Protein AF-A0A1Z8ZJI4-F1 (afdb_monomer_lite)

Radius of gyration: 21.82 Å; chains: 1; bounding box: 38×29×60 Å

Sequence (117 aa):
MATTKLKTDRPTYTSDFIPSDVERAVFLGNPVLDNMMSSLIALGAEVWSNRRRMKVLESLLAEKGITEEMVESYMPTSEQEAEWQKDRDRFIDLTYSPLLREGDLPVSADFGDRKKR

Foldseek 3Di:
DDADDDPDPDDDPDDGDDVCCVLQDDDPVWLLVVLVVQLVVQVVVVVVVVVVVVVVVQVVCVVVVNHPVNVVPDDDDPVVVVVVVVVVVVSCCRRNVSNVDDRDDPPPHDPPPPPDD

Structure (mmCIF, N/CA/C/O backbone):
data_AF-A0A1Z8ZJI4-F1
#
_entry.id   AF-A0A1Z8ZJI4-F1
#
loop_
_atom_site.group_PDB
_atom_site.id
_atom_site.type_symbol
_atom_site.label_atom_id
_atom_site.label_alt_id
_atom_site.label_comp_id
_atom_site.label_asym_id
_atom_site.label_entity_id
_atom_site.label_seq_id
_atom_site.pdbx_PDB_ins_code
_atom_site.Cartn_x
_atom_site.Cartn_y
_atom_site.Cartn_z
_atom_site.occupancy
_atom_site.B_iso_or_equiv
_atom_site.auth_seq_id
_atom_site.auth_comp_id
_atom_site.auth_asym_id
_atom_site.auth_atom_id
_atom_site.pdbx_PDB_model_num
ATOM 1 N N . MET A 1 1 ? -2.507 -7.274 -33.555 1.00 41.22 1 MET A N 1
ATOM 2 C CA . MET A 1 1 ? -2.989 -5.891 -33.355 1.00 41.22 1 MET A CA 1
ATOM 3 C C . MET A 1 1 ? -4.447 -5.968 -32.921 1.00 41.22 1 MET A C 1
ATOM 5 O O . MET A 1 1 ? -5.284 -6.312 -33.744 1.00 41.22 1 MET A O 1
ATOM 9 N N . ALA A 1 2 ? -4.747 -5.797 -31.631 1.00 39.16 2 ALA A N 1
ATOM 10 C CA . ALA A 1 2 ? -6.119 -5.867 -31.123 1.00 39.16 2 ALA A CA 1
ATOM 11 C C . ALA A 1 2 ? -6.732 -4.458 -31.122 1.00 39.16 2 ALA A C 1
ATOM 13 O O . ALA A 1 2 ? -6.436 -3.648 -30.250 1.00 39.16 2 ALA A O 1
ATOM 14 N N . THR A 1 3 ? -7.559 -4.157 -32.122 1.00 48.41 3 THR A N 1
ATOM 15 C CA . THR A 1 3 ? -8.285 -2.886 -32.250 1.00 48.41 3 THR A CA 1
ATOM 16 C C . THR A 1 3 ? -9.436 -2.847 -31.244 1.00 48.41 3 THR A C 1
ATOM 18 O O . THR A 1 3 ? -10.452 -3.527 -31.424 1.00 48.41 3 THR A O 1
ATOM 21 N N . THR A 1 4 ? -9.294 -2.069 -30.173 1.00 57.09 4 THR A N 1
ATOM 22 C CA . THR A 1 4 ? -10.369 -1.874 -29.190 1.00 57.09 4 THR A CA 1
ATOM 23 C C . THR A 1 4 ? -11.334 -0.815 -29.728 1.00 57.09 4 THR A C 1
ATOM 25 O O . THR A 1 4 ? -10.956 0.341 -29.884 1.00 57.09 4 THR A O 1
ATOM 28 N N . LYS A 1 5 ? -12.581 -1.186 -30.051 1.00 56.91 5 LYS A N 1
ATOM 29 C CA . LYS A 1 5 ? -13.576 -0.240 -30.593 1.00 56.91 5 LYS A CA 1
ATOM 30 C C . LYS A 1 5 ? -13.991 0.791 -29.534 1.00 56.91 5 LYS A C 1
ATOM 32 O O . LYS A 1 5 ? -14.682 0.452 -28.573 1.00 56.91 5 LYS A O 1
ATOM 37 N N . LEU A 1 6 ? -13.612 2.052 -29.735 1.00 59.12 6 LEU A N 1
ATOM 38 C CA . LEU A 1 6 ? -14.036 3.186 -28.908 1.00 59.12 6 LEU A CA 1
ATOM 39 C C . LEU A 1 6 ? -15.502 3.562 -29.214 1.00 59.12 6 LEU A C 1
ATOM 41 O O . LEU A 1 6 ? -15.905 3.631 -30.372 1.00 59.12 6 LEU A O 1
ATOM 45 N N . LYS A 1 7 ? -16.314 3.824 -28.178 1.00 63.62 7 LYS A N 1
ATOM 46 C CA . LYS A 1 7 ? -17.728 4.254 -28.285 1.00 63.62 7 LYS A CA 1
ATOM 47 C C . LYS A 1 7 ? -17.856 5.752 -28.616 1.00 63.62 7 LYS A C 1
ATOM 49 O O . LYS A 1 7 ? -18.520 6.488 -27.889 1.00 63.62 7 LYS A O 1
ATOM 54 N N . THR A 1 8 ? -17.185 6.249 -29.651 1.00 73.00 8 THR A N 1
ATOM 55 C CA . THR A 1 8 ? -17.343 7.654 -30.066 1.00 73.00 8 THR A CA 1
ATOM 56 C C . THR A 1 8 ? -17.271 7.784 -31.582 1.00 73.00 8 THR A C 1
ATOM 58 O O . THR A 1 8 ? -16.402 7.180 -32.197 1.00 73.00 8 THR A O 1
ATOM 61 N N . ASP A 1 9 ? -18.153 8.606 -32.151 1.00 70.12 9 ASP A N 1
ATOM 62 C CA . ASP A 1 9 ? -18.252 8.880 -33.596 1.00 70.12 9 ASP A CA 1
ATOM 63 C C . ASP A 1 9 ? -17.358 10.061 -34.036 1.00 70.12 9 ASP A C 1
ATOM 65 O O . ASP A 1 9 ? -17.516 10.641 -35.109 1.00 70.12 9 ASP A O 1
ATOM 69 N N . ARG A 1 10 ? -16.434 10.490 -33.162 1.00 73.00 10 ARG A N 1
ATOM 70 C CA . ARG A 1 10 ? -15.527 11.609 -33.429 1.00 73.00 10 ARG A CA 1
ATOM 71 C C . ARG A 1 10 ? -14.322 11.114 -34.237 1.00 73.00 10 ARG A C 1
ATOM 73 O O . ARG A 1 10 ? -13.692 10.139 -33.815 1.00 73.00 10 ARG A O 1
ATOM 80 N N . PRO A 1 11 ? -13.945 11.786 -35.343 1.00 67.00 11 PRO A N 1
ATOM 81 C CA . PRO A 1 11 ? -12.733 11.440 -36.074 1.00 67.00 11 PRO A CA 1
ATOM 82 C C . PRO A 1 11 ? -11.532 11.651 -35.149 1.00 67.00 11 PRO A C 1
ATOM 84 O O . PRO A 1 11 ? -11.242 12.771 -34.729 1.00 67.00 11 PRO A O 1
ATOM 87 N N . THR A 1 12 ? -10.877 10.552 -34.784 1.00 66.50 12 THR A N 1
ATOM 88 C CA . THR A 1 12 ? -9.733 10.555 -33.871 1.00 66.50 12 THR A CA 1
ATOM 89 C C . THR A 1 12 ? -8.495 10.207 -34.690 1.00 66.50 12 THR A C 1
ATOM 91 O O . THR A 1 12 ? -8.465 9.174 -35.348 1.00 66.50 12 THR A O 1
ATOM 94 N N . TYR A 1 13 ? -7.494 11.088 -34.693 1.00 72.50 13 TYR A N 1
ATOM 95 C CA . TYR A 1 13 ? -6.260 10.936 -35.484 1.00 72.50 13 TYR A CA 1
ATOM 96 C C . TYR A 1 13 ? -5.130 10.240 -34.711 1.00 72.50 13 TYR A C 1
ATOM 98 O O . TYR A 1 13 ? -3.974 10.272 -35.125 1.00 72.50 13 TYR A O 1
ATOM 106 N N . THR A 1 14 ? -5.439 9.661 -33.554 1.00 64.88 14 THR A N 1
ATOM 107 C CA . THR A 1 14 ? -4.460 8.983 -32.706 1.00 64.88 14 THR A CA 1
ATOM 108 C C . THR A 1 14 ? -4.259 7.557 -33.197 1.00 64.88 14 THR A C 1
ATOM 110 O O . THR A 1 14 ? -5.234 6.886 -33.535 1.00 64.88 14 THR A O 1
ATOM 113 N N . SER A 1 15 ? -3.015 7.079 -33.206 1.00 70.50 15 SER A N 1
ATOM 114 C CA . SER A 1 15 ? -2.724 5.662 -33.423 1.00 70.50 15 SER A CA 1
ATOM 115 C C . SER A 1 15 ? -3.450 4.790 -32.397 1.00 70.50 15 SER A C 1
ATOM 117 O O . SER A 1 15 ? -3.737 5.239 -31.283 1.00 70.50 15 SER A O 1
ATOM 119 N N . ASP A 1 16 ? -3.739 3.542 -32.772 1.00 68.44 16 ASP A N 1
ATOM 120 C CA . ASP A 1 16 ? -4.317 2.569 -31.849 1.00 68.44 16 ASP A CA 1
ATOM 121 C C . ASP A 1 16 ? -3.444 2.442 -30.599 1.00 68.44 16 ASP A C 1
ATOM 123 O O . ASP A 1 16 ? -2.219 2.359 -30.680 1.00 68.44 16 ASP A O 1
ATOM 127 N N . PHE A 1 17 ? -4.093 2.422 -29.436 1.00 64.88 17 PHE A N 1
ATOM 128 C CA . PHE A 1 17 ? -3.415 2.232 -28.163 1.00 64.88 17 PHE A CA 1
ATOM 129 C C . PHE A 1 17 ? -2.783 0.841 -28.117 1.00 64.88 17 PHE A C 1
ATOM 131 O O . PHE A 1 17 ? -3.492 -0.171 -28.111 1.00 64.88 17 PHE A O 1
ATOM 138 N N . ILE A 1 18 ? -1.456 0.788 -28.045 1.00 71.56 18 ILE A N 1
ATOM 139 C CA . ILE A 1 18 ? -0.727 -0.449 -27.796 1.00 71.56 18 ILE A CA 1
ATOM 140 C C . ILE A 1 18 ? -0.358 -0.452 -26.306 1.00 71.56 18 ILE A C 1
ATOM 142 O O . ILE A 1 18 ? 0.380 0.429 -25.873 1.00 71.56 18 ILE A O 1
ATOM 146 N N . PRO A 1 19 ? -0.833 -1.422 -25.498 1.00 62.31 19 PRO A N 1
ATOM 147 C CA . PRO A 1 19 ? -0.550 -1.463 -24.058 1.00 62.31 19 PRO A CA 1
ATOM 148 C C . PRO A 1 19 ? 0.942 -1.389 -23.704 1.00 62.31 19 PRO A C 1
ATOM 150 O O . PRO A 1 19 ? 1.299 -0.853 -22.658 1.00 62.31 19 PRO A O 1
ATOM 153 N N . SER A 1 20 ? 1.820 -1.858 -24.599 1.00 66.56 20 SER A N 1
ATOM 154 C CA . SER A 1 20 ? 3.271 -1.758 -24.433 1.00 66.56 20 SER A CA 1
ATOM 155 C C . SER A 1 20 ? 3.779 -0.326 -24.299 1.00 66.56 20 SER A C 1
ATOM 157 O O . SER A 1 20 ? 4.766 -0.125 -23.603 1.00 66.56 20 SER A O 1
ATOM 159 N N . ASP A 1 21 ? 3.126 0.655 -24.925 1.00 63.41 21 ASP A N 1
ATOM 160 C CA . ASP A 1 21 ? 3.605 2.043 -24.960 1.00 63.41 21 ASP A CA 1
ATOM 161 C C . ASP A 1 21 ? 3.472 2.730 -23.598 1.00 63.41 21 ASP A C 1
ATOM 163 O O . ASP A 1 21 ? 4.228 3.646 -23.290 1.00 63.41 21 ASP A O 1
ATOM 167 N N . VAL A 1 22 ? 2.536 2.269 -22.764 1.00 65.81 22 VAL A N 1
ATOM 168 C CA . VAL A 1 22 ? 2.356 2.760 -21.390 1.00 65.81 22 VAL A CA 1
ATOM 169 C C . VAL A 1 22 ? 3.037 1.842 -20.384 1.00 65.81 22 VAL A C 1
ATOM 171 O O . VAL A 1 22 ? 3.653 2.324 -19.439 1.00 65.81 22 VAL A O 1
ATOM 174 N N . GL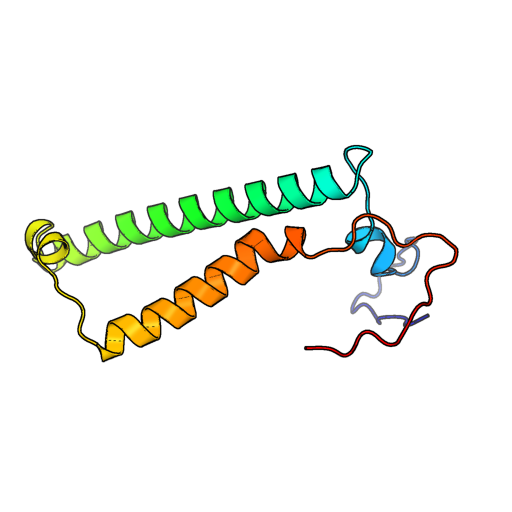U A 1 23 ? 2.967 0.523 -20.586 1.00 64.38 23 GLU A N 1
ATOM 175 C CA . GLU A 1 23 ? 3.574 -0.448 -19.668 1.00 64.38 23 GLU A CA 1
ATOM 176 C C . GLU A 1 23 ? 5.108 -0.463 -19.721 1.00 64.38 23 GLU A C 1
ATOM 178 O O . GLU A 1 23 ? 5.733 -0.869 -18.744 1.00 64.38 23 GLU A O 1
ATOM 183 N N . ARG A 1 24 ? 5.718 -0.029 -20.834 1.00 66.88 24 ARG A N 1
ATOM 184 C CA . ARG A 1 24 ? 7.180 0.033 -21.026 1.00 66.88 24 ARG A CA 1
ATOM 185 C C . ARG A 1 24 ? 7.715 1.459 -21.159 1.00 66.88 24 ARG A C 1
ATOM 187 O O . ARG A 1 24 ? 8.837 1.647 -21.623 1.00 66.88 24 ARG A O 1
ATOM 194 N N . ALA A 1 25 ? 6.919 2.466 -20.804 1.00 70.31 25 ALA A N 1
ATOM 195 C CA . ALA A 1 25 ? 7.387 3.844 -20.819 1.00 70.31 25 ALA A CA 1
ATOM 196 C C . ALA A 1 25 ? 8.507 4.023 -19.783 1.00 70.31 25 ALA A C 1
ATOM 198 O O . ALA A 1 25 ? 8.303 3.778 -18.595 1.00 70.31 25 ALA A O 1
ATOM 199 N N . VAL A 1 26 ? 9.678 4.464 -20.246 1.00 77.81 26 VAL A N 1
ATOM 200 C CA . VAL A 1 26 ? 10.819 4.808 -19.393 1.00 77.81 26 VAL A CA 1
ATOM 201 C C . VAL A 1 26 ? 10.877 6.329 -19.283 1.00 77.81 26 VAL A C 1
ATOM 203 O O . VAL A 1 26 ? 11.118 7.019 -20.274 1.00 77.81 26 VAL A O 1
ATOM 206 N N . PHE A 1 27 ? 10.633 6.862 -18.089 1.00 80.88 27 PHE A N 1
ATOM 207 C CA . PHE A 1 27 ? 10.581 8.299 -17.818 1.00 80.88 27 PHE A CA 1
ATOM 208 C C . PHE A 1 27 ? 11.905 8.824 -17.256 1.00 80.88 27 PHE A C 1
ATOM 210 O O . PHE A 1 27 ? 12.364 9.889 -17.666 1.00 80.88 27 PHE A O 1
ATOM 217 N N . LEU A 1 28 ? 12.549 8.082 -16.351 1.00 83.25 28 LEU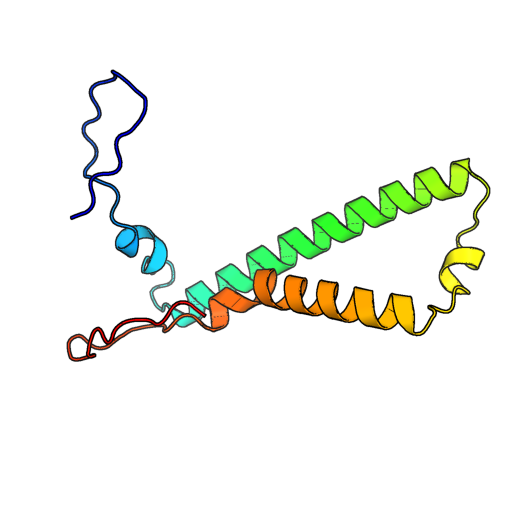 A N 1
ATOM 218 C CA . LEU A 1 28 ? 13.797 8.480 -15.686 1.00 83.25 28 LEU A CA 1
ATOM 219 C C . LEU A 1 28 ? 15.059 7.929 -16.363 1.00 83.25 28 LEU A C 1
ATOM 221 O O . LEU A 1 28 ? 16.148 7.976 -15.792 1.00 83.25 28 LEU A O 1
ATOM 225 N N . GLY A 1 29 ? 14.926 7.383 -17.572 1.00 81.00 29 GLY A N 1
ATOM 226 C CA . GLY A 1 29 ? 16.028 6.773 -18.324 1.00 81.00 29 GLY A CA 1
ATOM 227 C C . GLY A 1 29 ? 16.499 5.421 -17.776 1.00 81.00 29 GLY A C 1
ATOM 228 O O . GLY A 1 29 ? 17.383 4.808 -18.367 1.00 81.00 29 GLY A O 1
ATOM 229 N N . ASN A 1 30 ? 15.914 4.942 -16.674 1.00 82.19 30 ASN A N 1
ATOM 230 C CA . ASN A 1 30 ? 16.114 3.595 -16.157 1.00 82.19 30 ASN A CA 1
ATOM 231 C C . ASN A 1 30 ? 14.772 3.042 -15.640 1.00 82.19 30 ASN A C 1
ATOM 233 O O . ASN A 1 30 ? 14.206 3.601 -14.697 1.00 82.19 30 ASN A O 1
ATOM 237 N N . PRO A 1 31 ? 14.291 1.919 -16.190 1.00 83.19 31 PRO A N 1
ATOM 238 C CA . PRO A 1 31 ? 12.990 1.354 -15.841 1.00 83.19 31 PRO A CA 1
ATOM 239 C C . PRO A 1 31 ? 12.901 0.874 -14.383 1.00 83.19 31 PRO A C 1
ATOM 241 O O . PRO A 1 31 ? 11.830 0.903 -13.782 1.00 83.19 31 PRO A O 1
ATOM 244 N N . VAL A 1 32 ? 14.023 0.501 -13.756 1.00 85.69 32 VAL A N 1
ATOM 245 C CA . VAL A 1 32 ? 14.064 0.173 -12.320 1.00 85.69 32 VAL A CA 1
ATOM 246 C C . VAL A 1 32 ? 13.768 1.412 -11.472 1.00 85.69 32 VAL A C 1
ATOM 248 O O . VAL A 1 32 ? 13.041 1.324 -10.481 1.00 85.69 32 VAL A O 1
ATOM 251 N N . LEU A 1 33 ? 14.283 2.580 -11.873 1.00 86.69 33 LEU A N 1
ATOM 252 C CA . LEU A 1 33 ? 13.994 3.843 -11.189 1.00 86.69 33 LEU A CA 1
ATOM 253 C C . LEU A 1 33 ? 12.527 4.247 -11.370 1.00 86.69 33 LEU A C 1
ATOM 255 O O . LEU A 1 33 ? 11.896 4.693 -10.411 1.00 86.69 33 LEU A O 1
ATOM 259 N N . ASP A 1 34 ? 11.960 4.027 -12.554 1.00 86.12 34 ASP A N 1
ATOM 260 C CA . ASP A 1 34 ? 10.545 4.304 -12.823 1.00 86.12 34 ASP A CA 1
ATOM 261 C C . ASP A 1 34 ? 9.606 3.391 -12.026 1.00 86.12 34 ASP A C 1
ATOM 263 O O . ASP A 1 34 ? 8.597 3.850 -11.479 1.00 86.12 34 ASP A O 1
ATOM 267 N N . ASN A 1 35 ? 9.958 2.112 -11.878 1.00 88.00 35 ASN A N 1
ATOM 268 C CA . ASN A 1 35 ? 9.228 1.164 -11.035 1.00 88.00 35 ASN A CA 1
ATOM 269 C C . ASN A 1 35 ? 9.292 1.550 -9.549 1.00 88.00 35 ASN A C 1
ATOM 271 O O . ASN A 1 35 ? 8.279 1.486 -8.842 1.00 88.00 35 ASN A O 1
ATOM 275 N N . MET A 1 36 ? 10.455 2.013 -9.079 1.00 90.12 36 MET A N 1
ATOM 276 C CA . MET A 1 36 ? 10.613 2.530 -7.718 1.00 90.12 36 MET A CA 1
ATOM 277 C C . MET A 1 36 ? 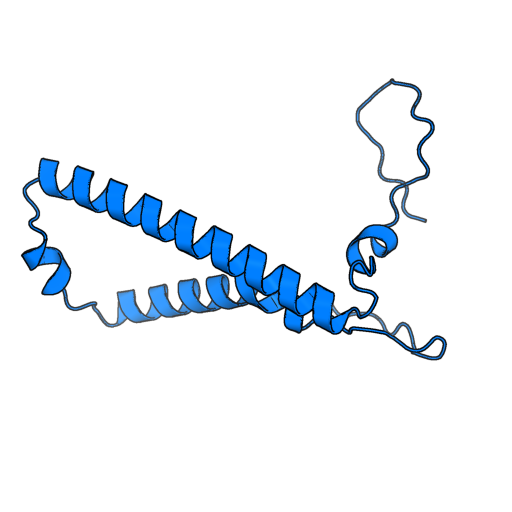9.744 3.773 -7.489 1.00 90.12 36 MET A C 1
ATOM 279 O O . MET A 1 36 ? 9.011 3.834 -6.502 1.00 90.12 36 MET A O 1
ATOM 283 N N . MET A 1 37 ? 9.761 4.734 -8.417 1.00 91.31 37 MET A N 1
ATOM 284 C CA . MET A 1 37 ? 8.925 5.935 -8.326 1.00 91.31 37 MET A CA 1
ATOM 285 C C . MET A 1 37 ? 7.433 5.616 -8.390 1.00 91.31 37 MET A C 1
ATOM 287 O O . MET A 1 37 ? 6.658 6.171 -7.614 1.00 91.31 37 MET A O 1
ATOM 291 N N . SER A 1 38 ? 7.030 4.686 -9.257 1.00 89.50 38 SER A N 1
ATOM 292 C CA . SER A 1 38 ? 5.643 4.219 -9.345 1.00 89.50 38 SER A CA 1
ATOM 293 C C . SER A 1 38 ? 5.163 3.643 -8.012 1.00 89.50 38 SER A C 1
ATOM 295 O O . SER A 1 38 ? 4.071 3.974 -7.553 1.00 89.50 38 SER A O 1
ATOM 297 N N . SER A 1 39 ? 6.008 2.843 -7.358 1.00 91.62 39 SER A N 1
ATOM 298 C CA . SER A 1 39 ? 5.706 2.262 -6.045 1.00 91.62 39 SER A CA 1
ATOM 299 C C . SER A 1 39 ? 5.627 3.330 -4.951 1.00 91.62 39 SER A C 1
ATOM 301 O O . SER A 1 39 ? 4.730 3.302 -4.111 1.00 91.62 39 SER A O 1
ATOM 303 N N . LEU A 1 40 ? 6.518 4.328 -4.983 1.00 93.25 40 LEU A N 1
ATOM 304 C CA . LEU A 1 40 ? 6.506 5.441 -4.030 1.00 93.25 40 LEU A CA 1
ATOM 305 C C . LEU A 1 40 ? 5.239 6.300 -4.161 1.00 93.25 40 LEU A C 1
ATOM 307 O O . LEU A 1 40 ? 4.649 6.690 -3.153 1.00 93.25 40 LEU A O 1
ATOM 311 N N . ILE A 1 41 ? 4.804 6.576 -5.392 1.00 92.38 41 ILE A N 1
ATOM 312 C CA . ILE A 1 41 ? 3.563 7.314 -5.661 1.00 92.38 41 ILE A CA 1
ATOM 313 C C . ILE A 1 41 ? 2.355 6.517 -5.160 1.00 92.38 41 ILE A C 1
ATOM 315 O O . ILE A 1 41 ? 1.506 7.080 -4.466 1.00 92.38 41 ILE A O 1
ATOM 319 N N . ALA A 1 42 ? 2.293 5.217 -5.467 1.00 92.00 42 ALA A N 1
ATOM 320 C CA . ALA A 1 42 ? 1.224 4.337 -4.997 1.00 92.00 42 ALA A CA 1
ATOM 321 C C . ALA A 1 42 ? 1.163 4.299 -3.461 1.00 92.00 42 ALA A C 1
ATOM 323 O O . ALA A 1 42 ? 0.094 4.480 -2.878 1.00 92.00 42 ALA A O 1
ATOM 324 N N . LEU A 1 43 ? 2.317 4.174 -2.798 1.00 93.94 43 LEU A N 1
ATOM 325 C CA . LEU A 1 43 ? 2.419 4.219 -1.342 1.00 93.94 43 LEU A CA 1
ATOM 326 C C . LEU A 1 43 ? 1.925 5.557 -0.774 1.00 93.94 43 LEU A C 1
ATOM 328 O O . LEU A 1 43 ? 1.129 5.570 0.162 1.00 93.94 43 LEU A O 1
ATOM 332 N N . GLY A 1 44 ? 2.358 6.686 -1.341 1.00 91.69 44 GLY A N 1
ATOM 333 C CA . GLY A 1 44 ? 1.925 8.013 -0.896 1.00 91.69 44 GLY A CA 1
ATOM 334 C C . GLY A 1 44 ? 0.410 8.215 -1.016 1.00 91.69 44 GLY A C 1
ATOM 335 O O . GLY A 1 44 ? -0.219 8.762 -0.104 1.00 91.69 44 GLY A O 1
ATOM 336 N N . ALA A 1 45 ? -0.186 7.727 -2.108 1.00 92.56 45 ALA A N 1
ATOM 337 C CA . ALA A 1 45 ? -1.629 7.773 -2.324 1.00 92.56 45 ALA A CA 1
ATOM 338 C C . ALA A 1 45 ? -2.394 6.935 -1.286 1.00 92.56 45 ALA A C 1
ATOM 340 O O . ALA A 1 45 ? -3.345 7.435 -0.676 1.00 92.56 45 ALA A O 1
ATOM 341 N N . GLU A 1 46 ? -1.957 5.698 -1.037 1.00 90.56 46 GLU A N 1
ATOM 342 C CA . GLU A 1 46 ? -2.595 4.819 -0.052 1.00 90.56 46 GLU A CA 1
ATOM 343 C C . GLU A 1 46 ? -2.434 5.338 1.385 1.00 90.56 46 GLU A C 1
ATOM 345 O O . GLU A 1 46 ? -3.398 5.337 2.154 1.00 90.56 46 GLU A O 1
ATOM 350 N N . VAL A 1 47 ? -1.264 5.880 1.748 1.00 93.94 47 VAL A N 1
ATOM 351 C CA . VAL A 1 47 ? -1.030 6.474 3.078 1.00 93.94 47 VAL A CA 1
ATOM 352 C C . VAL A 1 47 ? -1.989 7.634 3.339 1.00 93.94 47 VAL A C 1
ATOM 354 O O . VAL A 1 47 ? -2.617 7.693 4.400 1.00 93.94 47 VAL A O 1
ATOM 357 N N . TRP A 1 48 ? -2.145 8.555 2.383 1.00 90.94 48 TRP A N 1
ATOM 358 C CA . TRP A 1 48 ? -3.078 9.670 2.555 1.00 90.94 48 TRP A CA 1
ATOM 359 C C . TRP A 1 48 ? -4.540 9.212 2.561 1.00 90.94 48 TRP A C 1
ATOM 361 O O . TRP A 1 48 ? -5.329 9.691 3.381 1.00 90.94 48 TRP A O 1
ATOM 371 N N . SER A 1 49 ? -4.900 8.263 1.691 1.00 90.62 49 SER A N 1
ATOM 372 C CA . SER A 1 49 ? -6.235 7.655 1.649 1.00 90.62 49 SER A CA 1
ATOM 373 C C . SER A 1 49 ? -6.615 7.044 3.003 1.00 90.62 49 SER A C 1
ATOM 375 O O . SER A 1 49 ? -7.669 7.373 3.558 1.00 90.62 49 SER A O 1
ATOM 377 N N . ASN A 1 50 ? -5.720 6.245 3.592 1.00 91.25 50 ASN A N 1
ATOM 378 C CA . ASN A 1 50 ? -5.928 5.632 4.903 1.00 91.25 50 ASN A CA 1
ATOM 379 C C . ASN A 1 50 ? -5.984 6.673 6.021 1.00 91.25 50 ASN A C 1
ATOM 381 O O . ASN A 1 50 ? -6.922 6.655 6.814 1.00 91.25 50 ASN A O 1
ATOM 385 N N . ARG A 1 51 ? -5.070 7.652 6.038 1.00 93.06 51 ARG A N 1
ATOM 386 C CA . ARG A 1 51 ? -5.087 8.731 7.041 1.00 93.06 51 ARG A CA 1
ATOM 387 C C . ARG A 1 51 ? -6.383 9.539 6.991 1.00 93.06 51 ARG A C 1
ATOM 389 O O . ARG A 1 51 ? -6.927 9.902 8.032 1.00 93.06 51 ARG A O 1
ATOM 396 N N . ARG A 1 52 ? -6.902 9.820 5.792 1.00 93.88 52 ARG A N 1
ATOM 397 C CA . ARG A 1 52 ? -8.192 10.500 5.625 1.00 93.88 52 ARG A CA 1
ATOM 398 C C . ARG A 1 52 ? -9.342 9.643 6.151 1.00 93.88 52 ARG A C 1
ATOM 400 O O . ARG A 1 52 ? -10.206 10.179 6.839 1.00 93.88 52 ARG A O 1
ATOM 407 N N . ARG A 1 53 ? -9.365 8.344 5.837 1.00 93.00 53 ARG A N 1
ATOM 408 C CA . ARG A 1 53 ? -10.396 7.422 6.339 1.00 93.00 53 ARG A CA 1
ATOM 409 C C . ARG A 1 53 ? -10.368 7.310 7.859 1.00 93.00 53 ARG A C 1
ATOM 411 O O . ARG A 1 53 ? -11.435 7.393 8.452 1.00 93.00 53 ARG A O 1
ATOM 418 N N . MET A 1 54 ? -9.188 7.212 8.473 1.00 91.75 54 MET A N 1
ATOM 419 C CA . MET A 1 54 ? -9.039 7.194 9.935 1.00 91.75 54 MET A CA 1
ATOM 420 C C . MET A 1 54 ? -9.630 8.451 10.574 1.00 91.75 54 MET A C 1
ATOM 422 O O . MET A 1 54 ? -10.508 8.336 11.416 1.00 91.75 54 MET A O 1
ATOM 426 N N . LYS A 1 55 ? -9.280 9.645 10.078 1.00 91.38 55 LYS A N 1
ATOM 427 C CA . LYS A 1 55 ? -9.849 10.912 10.579 1.00 91.38 55 LYS A CA 1
ATOM 428 C C . LYS A 1 55 ? -11.377 10.964 10.508 1.00 91.38 55 LYS A C 1
ATOM 430 O O . LYS A 1 55 ? -12.031 11.478 11.413 1.00 91.38 55 LYS A O 1
ATOM 435 N N . VAL A 1 56 ? -11.951 10.466 9.410 1.00 91.06 56 VAL A N 1
ATOM 436 C CA . VAL A 1 56 ? -13.410 10.394 9.240 1.00 91.06 56 VAL A CA 1
ATOM 437 C C . VAL A 1 56 ? -14.018 9.372 10.202 1.00 91.06 56 VAL A C 1
ATOM 439 O O . VAL A 1 56 ? -15.037 9.666 10.816 1.00 91.06 56 VAL A O 1
ATOM 442 N N . LEU A 1 57 ? -13.395 8.201 10.360 1.00 91.19 57 LEU A N 1
ATOM 443 C CA . LEU A 1 57 ? -13.843 7.171 11.298 1.00 91.19 57 LEU A CA 1
ATOM 444 C C . LEU A 1 57 ? -13.801 7.671 12.741 1.00 91.19 57 LEU A C 1
ATOM 446 O O . LEU A 1 57 ? -14.813 7.569 13.416 1.00 91.19 57 LEU A O 1
ATOM 450 N N . GLU A 1 58 ? -12.698 8.273 13.184 1.00 89.00 58 GLU A N 1
ATOM 451 C CA . GLU A 1 58 ? -12.564 8.886 14.514 1.00 89.00 58 GLU A CA 1
ATOM 452 C C . GLU A 1 58 ? -13.674 9.913 14.768 1.00 89.00 58 GLU A C 1
ATOM 454 O O . GLU A 1 58 ? -14.335 9.865 15.802 1.00 89.00 58 GLU A O 1
ATOM 459 N N . SER A 1 59 ? -13.952 10.783 13.790 1.00 89.06 59 SER A N 1
ATOM 460 C CA . SER A 1 59 ? -15.030 11.778 13.901 1.00 89.06 59 SER A CA 1
ATOM 461 C C . SER A 1 59 ? -16.408 11.118 14.059 1.00 89.06 59 SER A C 1
ATOM 463 O O . SER A 1 59 ? -17.180 11.491 14.939 1.00 89.06 59 SER A O 1
ATOM 465 N N . LEU A 1 60 ? -16.710 10.098 13.246 1.00 89.69 60 LEU A N 1
ATOM 466 C CA . LEU A 1 60 ? -17.985 9.370 13.296 1.00 89.69 60 LEU A CA 1
ATOM 467 C C . LEU A 1 60 ? -18.132 8.497 14.553 1.00 89.69 60 LEU A C 1
ATOM 469 O O . LEU A 1 60 ? -19.246 8.274 15.026 1.00 89.69 60 LEU A O 1
ATOM 473 N N . LEU A 1 61 ? -17.030 7.955 15.071 1.00 89.31 61 LEU A N 1
ATOM 474 C CA . LEU A 1 61 ? -16.998 7.145 16.290 1.00 89.31 61 LEU A CA 1
ATOM 475 C C . LEU A 1 61 ? -17.188 8.023 17.530 1.00 89.31 61 LEU A C 1
ATOM 477 O O . LEU A 1 61 ? -17.982 7.662 18.400 1.00 89.31 61 LEU A O 1
ATOM 481 N N . ALA A 1 62 ? -16.561 9.203 17.554 1.00 87.56 62 ALA A N 1
ATOM 482 C CA . ALA A 1 62 ? -16.753 10.195 18.606 1.00 87.56 62 ALA A CA 1
ATOM 483 C C . ALA A 1 62 ? -18.218 10.660 18.691 1.00 87.56 62 ALA A C 1
ATOM 485 O O . ALA A 1 62 ? -18.780 10.711 19.784 1.00 87.56 62 ALA A O 1
ATOM 486 N N . GLU A 1 63 ? -18.882 10.901 17.551 1.00 89.50 63 GLU A N 1
ATOM 487 C CA . GLU A 1 63 ? -20.326 11.203 17.505 1.00 89.50 63 GLU A CA 1
ATOM 488 C C . GLU A 1 63 ? -21.195 10.087 18.112 1.00 89.50 63 GLU A C 1
ATOM 490 O O . GLU A 1 63 ? -22.273 10.350 18.645 1.00 89.50 63 GLU A O 1
ATOM 495 N N . LYS A 1 64 ? -20.727 8.835 18.053 1.00 88.44 64 LYS A N 1
ATOM 496 C CA . LYS A 1 64 ? -21.414 7.655 18.602 1.00 88.44 64 LYS A CA 1
ATOM 497 C C . LYS A 1 64 ? -20.982 7.297 20.028 1.00 88.44 64 LYS A C 1
ATOM 499 O O . LYS A 1 64 ? -21.447 6.288 20.554 1.00 88.44 64 LYS A O 1
ATOM 504 N N . GLY A 1 65 ? -20.129 8.109 20.654 1.00 88.31 65 GLY A N 1
ATOM 505 C CA . GLY A 1 65 ? -19.672 7.918 22.032 1.00 88.31 65 GLY A CA 1
ATOM 506 C C . GLY A 1 65 ? -18.570 6.869 22.210 1.00 88.31 65 GLY A C 1
ATOM 507 O O . GLY A 1 65 ? -18.321 6.455 23.339 1.00 88.31 65 GLY A O 1
ATOM 508 N N . ILE A 1 66 ? -17.915 6.433 21.129 1.00 88.00 66 ILE A N 1
ATOM 509 C CA . ILE A 1 66 ? -16.710 5.597 21.208 1.00 88.00 66 ILE A CA 1
ATOM 510 C C . ILE A 1 66 ? -15.512 6.535 21.362 1.00 88.00 66 ILE A C 1
ATOM 512 O O . ILE A 1 66 ? -15.293 7.395 20.507 1.00 88.00 66 ILE A O 1
ATOM 516 N N . THR A 1 67 ? -14.765 6.391 22.458 1.00 85.19 67 THR A N 1
ATOM 517 C CA . THR A 1 67 ? -13.596 7.237 22.734 1.00 85.19 67 THR A CA 1
ATOM 518 C C . THR A 1 67 ? -12.338 6.686 22.068 1.00 85.19 67 THR A C 1
ATOM 520 O O . THR A 1 67 ? -12.270 5.511 21.705 1.00 85.19 67 THR A O 1
ATOM 523 N N . GLU A 1 68 ? -11.327 7.536 21.911 1.00 81.19 68 GLU A N 1
ATOM 524 C CA . GLU A 1 68 ? -10.030 7.161 21.337 1.00 81.19 68 GLU A CA 1
ATOM 525 C C . GLU A 1 68 ? -9.361 6.042 22.153 1.00 81.19 68 GLU A C 1
ATOM 527 O O . GLU A 1 68 ? -8.846 5.074 21.597 1.00 81.19 68 GLU A O 1
ATOM 532 N N . GLU A 1 69 ? -9.496 6.076 23.481 1.00 84.25 69 GLU A N 1
ATOM 533 C CA . GLU A 1 69 ? -8.962 5.046 24.375 1.00 84.25 69 GLU A CA 1
ATOM 534 C C . GLU A 1 69 ? -9.599 3.667 24.145 1.00 84.25 69 GLU A C 1
ATOM 536 O O . GLU A 1 69 ? -8.944 2.642 24.342 1.00 84.25 69 GLU A O 1
ATOM 541 N N . MET A 1 70 ? -10.863 3.611 23.709 1.00 84.25 70 MET A N 1
ATOM 542 C CA . MET A 1 70 ? -11.520 2.346 23.358 1.00 84.25 70 MET A CA 1
ATOM 543 C C . MET A 1 70 ? -10.948 1.737 22.073 1.00 84.25 70 MET A C 1
ATOM 545 O O . MET A 1 70 ? -10.941 0.517 21.933 1.00 84.25 70 MET A O 1
ATOM 549 N N . VAL A 1 71 ? -10.475 2.573 21.145 1.00 84.31 71 VAL A N 1
ATOM 550 C CA . VAL A 1 71 ? -9.824 2.125 19.907 1.00 84.31 71 VAL A CA 1
ATOM 551 C C . VAL A 1 71 ? -8.418 1.613 20.211 1.00 84.31 71 VAL A C 1
ATOM 553 O O . VAL A 1 71 ? -8.070 0.516 19.788 1.00 84.31 71 VAL A O 1
ATOM 556 N N . GLU A 1 72 ? -7.643 2.351 21.006 1.00 84.81 72 GLU A N 1
ATOM 557 C CA . GLU A 1 72 ? -6.265 1.980 21.368 1.00 84.81 72 GLU A CA 1
ATOM 558 C C . GLU A 1 72 ? -6.187 0.726 22.257 1.00 84.81 72 GLU A C 1
ATOM 560 O O . GLU A 1 72 ? -5.211 -0.021 22.217 1.00 84.81 72 GLU A O 1
ATOM 565 N N . SER A 1 73 ? -7.223 0.462 23.058 1.00 88.31 73 SER A N 1
ATOM 566 C CA . SER A 1 73 ? -7.310 -0.743 23.898 1.00 88.31 73 SER A CA 1
ATOM 567 C C . SER A 1 73 ? -7.900 -1.961 23.181 1.00 88.31 73 SER A C 1
ATOM 569 O O . SER A 1 73 ? -7.960 -3.048 23.764 1.00 88.31 73 SER A O 1
ATOM 571 N N . TYR A 1 74 ? -8.340 -1.807 21.930 1.00 86.88 74 TYR A N 1
ATOM 572 C CA . TYR A 1 74 ? -8.978 -2.878 21.181 1.00 86.88 74 TYR A CA 1
ATOM 573 C C . TYR A 1 74 ? -7.984 -3.989 20.824 1.00 86.88 74 TYR A C 1
ATOM 575 O O . TYR A 1 74 ? -6.989 -3.760 20.139 1.00 86.88 74 TYR A O 1
ATOM 583 N N . MET A 1 75 ? -8.291 -5.219 21.241 1.00 87.75 75 MET A N 1
ATOM 584 C CA . MET A 1 75 ? -7.559 -6.410 20.815 1.00 87.75 75 MET A CA 1
ATOM 585 C C . MET A 1 75 ? -8.334 -7.148 19.717 1.00 87.75 75 MET A C 1
ATOM 587 O O . MET A 1 75 ? -9.468 -7.572 19.963 1.00 87.75 75 MET A O 1
ATOM 591 N N . PRO A 1 76 ? -7.742 -7.328 18.524 1.00 85.31 76 PRO A N 1
ATOM 592 C CA . PRO A 1 76 ? -8.366 -8.075 17.441 1.00 85.31 76 PRO A CA 1
ATOM 593 C C . PRO A 1 76 ? -8.566 -9.540 17.824 1.00 85.31 76 PRO A C 1
ATOM 595 O O . PRO A 1 76 ? -7.754 -10.150 18.523 1.00 85.31 76 PRO A O 1
ATOM 598 N N . THR A 1 77 ? -9.648 -10.130 17.331 1.00 91.19 77 THR A N 1
ATOM 599 C CA . THR A 1 77 ? -9.834 -11.584 17.385 1.00 91.19 77 THR A CA 1
ATOM 600 C C . THR A 1 77 ? -8.988 -12.277 16.312 1.00 91.19 77 THR A C 1
ATOM 602 O O . THR A 1 77 ? -8.607 -11.668 15.312 1.00 91.19 77 THR A O 1
ATOM 605 N N . SER A 1 78 ? -8.733 -13.580 16.469 1.00 87.88 78 SER A N 1
ATOM 606 C CA . SER A 1 78 ? -7.964 -14.363 15.488 1.00 87.88 78 SER A CA 1
ATOM 607 C C . SER A 1 78 ? -8.597 -14.392 14.092 1.00 87.88 78 SER A C 1
ATOM 609 O O . SER A 1 78 ? -7.884 -14.489 13.095 1.00 87.88 78 SER A O 1
ATOM 611 N N . GLU A 1 79 ? -9.925 -14.303 14.008 1.00 86.81 79 GLU A N 1
ATOM 612 C CA . GLU A 1 79 ? -10.652 -14.232 12.735 1.00 86.81 79 GLU A CA 1
ATOM 613 C C . GLU A 1 79 ? -10.423 -12.889 12.031 1.00 86.81 79 GLU A C 1
ATOM 615 O O . GLU A 1 79 ? -10.117 -12.864 10.839 1.00 86.81 79 GLU A O 1
ATOM 620 N N . GLN A 1 80 ? -10.477 -11.782 12.774 1.00 87.31 80 GLN A N 1
ATOM 621 C CA . GLN A 1 80 ? -10.217 -10.444 12.234 1.00 87.31 80 GLN A CA 1
ATOM 622 C C . GLN A 1 80 ? -8.762 -10.273 11.807 1.00 87.31 80 GLN A C 1
ATOM 624 O O . GLN A 1 80 ? -8.499 -9.715 10.746 1.00 87.31 80 GLN A O 1
ATOM 629 N N . GLU A 1 81 ? -7.821 -10.814 12.582 1.00 88.62 81 GLU A N 1
ATOM 630 C CA . GLU A 1 81 ? -6.406 -10.836 12.214 1.00 88.62 81 GLU A CA 1
ATOM 631 C C . GLU A 1 81 ? -6.222 -11.494 10.836 1.00 88.62 81 GLU A C 1
ATOM 633 O O . GLU A 1 81 ? -5.560 -10.939 9.963 1.00 88.62 81 GLU A O 1
ATOM 638 N N . ALA A 1 82 ? -6.864 -12.643 10.595 1.00 88.94 82 ALA A N 1
ATOM 639 C CA . ALA A 1 82 ? -6.776 -13.354 9.321 1.00 88.94 82 ALA A CA 1
ATOM 640 C C . ALA A 1 82 ? -7.386 -12.567 8.145 1.00 88.94 82 ALA A C 1
ATOM 642 O O . ALA A 1 82 ? -6.887 -12.655 7.020 1.00 88.94 82 ALA A O 1
ATOM 643 N N . GLU A 1 83 ? -8.448 -11.795 8.378 1.00 89.50 83 GLU A N 1
ATOM 644 C CA . GLU A 1 83 ? -8.992 -10.873 7.375 1.00 89.50 83 GLU A CA 1
ATOM 645 C C . GLU A 1 83 ? -8.021 -9.726 7.083 1.00 89.50 83 GLU A C 1
ATOM 647 O O . GLU A 1 83 ? -7.740 -9.438 5.919 1.00 89.50 83 GLU A O 1
ATOM 652 N N . TRP A 1 84 ? -7.414 -9.143 8.116 1.00 89.94 84 TRP A N 1
ATOM 653 C CA . TRP A 1 84 ? -6.445 -8.056 7.966 1.00 89.94 84 TRP A CA 1
ATOM 654 C C . TRP A 1 84 ? -5.174 -8.490 7.242 1.00 89.94 84 TRP A C 1
ATOM 656 O O . TRP A 1 84 ? -4.588 -7.700 6.503 1.00 89.94 84 TRP A O 1
ATOM 666 N N . GLN A 1 85 ? -4.763 -9.753 7.384 1.00 89.06 85 GLN A N 1
ATOM 667 C CA . GLN A 1 85 ? -3.662 -10.309 6.591 1.00 89.06 85 GLN A CA 1
ATOM 668 C C . GLN A 1 85 ? -3.973 -10.255 5.087 1.00 89.06 85 GLN A C 1
ATOM 670 O O . GLN A 1 85 ? -3.112 -9.857 4.306 1.00 89.06 85 GLN A O 1
ATOM 675 N N . LYS A 1 86 ? -5.210 -10.571 4.675 1.00 91.38 86 LYS A N 1
ATOM 676 C CA . LYS A 1 86 ? -5.622 -10.483 3.261 1.00 91.38 86 LYS A CA 1
ATOM 677 C C . LYS A 1 86 ? -5.611 -9.040 2.763 1.00 91.38 86 LYS A C 1
ATOM 679 O O . LYS A 1 86 ? -5.167 -8.779 1.645 1.00 91.38 86 LYS A O 1
ATOM 684 N N . ASP A 1 87 ? -6.067 -8.108 3.595 1.00 88.25 87 ASP A N 1
ATOM 685 C CA . ASP A 1 87 ? -6.043 -6.683 3.264 1.00 88.25 87 ASP A CA 1
ATOM 686 C C . ASP A 1 87 ? -4.612 -6.145 3.163 1.00 88.25 87 ASP A C 1
ATOM 688 O O . ASP A 1 87 ? -4.307 -5.375 2.248 1.00 88.25 87 ASP A O 1
ATOM 692 N N . ARG A 1 88 ? -3.702 -6.601 4.034 1.00 89.19 88 ARG A N 1
ATOM 693 C CA . ARG A 1 88 ? -2.271 -6.291 3.932 1.00 89.19 88 ARG A CA 1
ATOM 694 C C . ARG A 1 88 ? -1.685 -6.822 2.629 1.00 89.19 88 ARG A C 1
ATOM 696 O O . ARG A 1 88 ? -0.977 -6.088 1.949 1.00 89.19 88 ARG A O 1
ATOM 703 N N . ASP A 1 89 ? -1.969 -8.068 2.270 1.00 91.62 89 ASP A N 1
ATOM 704 C CA . ASP A 1 89 ? -1.426 -8.669 1.048 1.00 91.62 89 ASP A CA 1
ATOM 705 C C . ASP A 1 89 ? -1.928 -7.924 -0.201 1.00 91.62 89 ASP A C 1
ATOM 707 O O . ASP A 1 89 ? -1.150 -7.632 -1.110 1.00 91.62 89 ASP A O 1
ATOM 711 N N . ARG A 1 90 ? -3.196 -7.493 -0.201 1.00 89.94 90 ARG A N 1
ATOM 712 C CA . ARG A 1 90 ? -3.745 -6.603 -1.233 1.00 89.94 90 ARG A CA 1
ATOM 713 C C . ARG A 1 90 ? -3.053 -5.238 -1.261 1.00 89.94 90 ARG A C 1
ATOM 715 O O . ARG A 1 90 ? -2.785 -4.715 -2.340 1.00 89.94 90 ARG A O 1
ATOM 722 N N . PHE A 1 91 ? -2.782 -4.641 -0.102 1.00 90.25 91 PHE A N 1
ATOM 723 C CA . PHE A 1 91 ? -2.040 -3.382 -0.013 1.00 90.25 91 PHE A CA 1
ATOM 724 C C . PHE A 1 91 ? -0.624 -3.529 -0.583 1.00 90.25 91 PHE A C 1
ATOM 726 O O . PHE A 1 91 ? -0.174 -2.662 -1.333 1.00 90.25 91 PHE A O 1
ATOM 733 N N . ILE A 1 92 ? 0.061 -4.634 -0.275 1.00 90.25 92 ILE A N 1
ATOM 734 C CA . ILE A 1 92 ? 1.395 -4.939 -0.802 1.00 90.25 92 ILE A CA 1
ATOM 735 C C . ILE A 1 92 ? 1.349 -5.044 -2.325 1.00 90.25 92 ILE A C 1
ATOM 737 O O . ILE A 1 92 ? 2.181 -4.440 -2.997 1.00 90.25 92 ILE A O 1
ATOM 741 N N . ASP A 1 93 ? 0.363 -5.749 -2.876 1.00 90.38 93 ASP A N 1
ATOM 742 C CA . ASP A 1 93 ? 0.201 -5.867 -4.325 1.00 90.38 93 ASP A CA 1
ATOM 743 C C . ASP A 1 93 ? -0.036 -4.497 -4.983 1.00 90.38 93 ASP A C 1
ATOM 745 O O . ASP A 1 93 ? 0.666 -4.112 -5.916 1.00 90.38 93 ASP A O 1
ATOM 749 N N . LEU A 1 94 ? -0.942 -3.682 -4.439 1.00 88.50 94 LEU A N 1
ATOM 750 C CA . LEU A 1 94 ? -1.230 -2.352 -4.987 1.00 88.50 94 LEU A CA 1
ATOM 751 C C . LEU A 1 94 ? -0.035 -1.391 -4.920 1.00 88.50 94 LEU A C 1
ATOM 753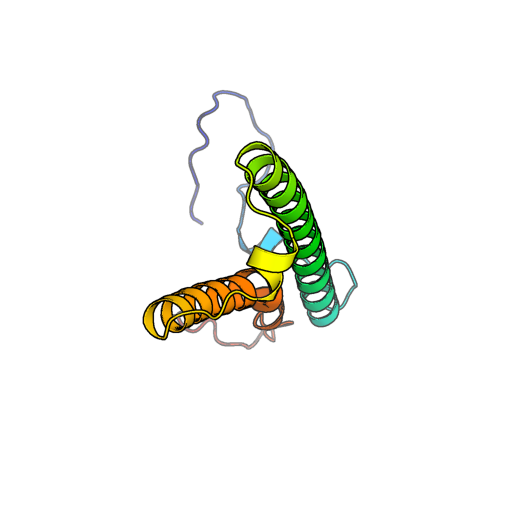 O O . LEU A 1 94 ? 0.148 -0.580 -5.828 1.00 88.50 94 LEU A O 1
ATOM 757 N N . THR A 1 95 ? 0.768 -1.462 -3.857 1.00 90.38 95 THR A N 1
ATOM 758 C CA . THR A 1 95 ? 1.855 -0.500 -3.619 1.00 90.38 95 THR A CA 1
ATOM 759 C C . THR A 1 95 ? 3.194 -0.940 -4.195 1.00 90.38 95 THR A C 1
ATOM 761 O O . THR A 1 95 ? 3.951 -0.094 -4.667 1.00 90.38 95 THR A O 1
ATOM 764 N N . TYR A 1 96 ? 3.488 -2.241 -4.200 1.00 90.75 96 TYR A N 1
ATOM 765 C CA . TYR A 1 96 ? 4.807 -2.772 -4.550 1.00 90.75 96 TYR A CA 1
ATOM 766 C C . TYR A 1 96 ? 4.823 -3.656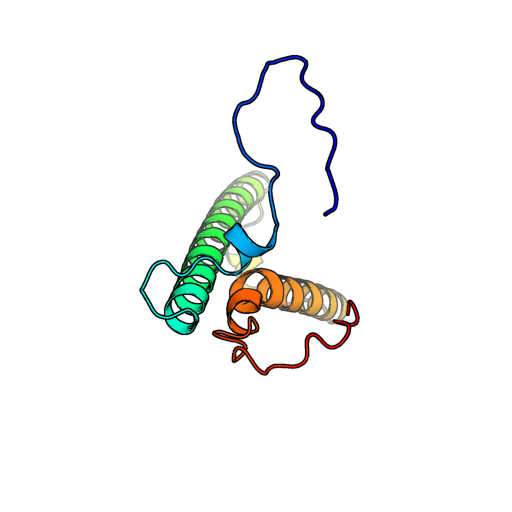 -5.799 1.00 90.75 96 TYR A C 1
ATOM 768 O O . TYR A 1 96 ? 5.913 -3.973 -6.276 1.00 90.75 96 TYR A O 1
ATOM 776 N N . SER A 1 97 ? 3.674 -3.997 -6.399 1.00 87.94 97 SER A N 1
ATOM 777 C CA . SER A 1 97 ? 3.658 -4.704 -7.693 1.00 87.94 97 SER A CA 1
ATOM 778 C C . SER A 1 97 ? 4.495 -4.044 -8.797 1.00 87.94 97 SER A C 1
ATOM 780 O O . SER A 1 97 ? 5.050 -4.793 -9.606 1.00 87.94 97 SER A O 1
ATOM 782 N N . PRO A 1 98 ? 4.692 -2.704 -8.864 1.00 87.00 98 PRO A N 1
ATOM 783 C CA . PRO A 1 98 ? 5.565 -2.135 -9.886 1.00 87.00 98 PRO A CA 1
ATOM 784 C C . PRO A 1 98 ? 7.018 -2.611 -9.771 1.00 87.00 98 PRO A C 1
ATOM 786 O O . PRO A 1 98 ? 7.687 -2.723 -10.793 1.00 87.00 98 PRO A O 1
ATOM 789 N N . LEU A 1 99 ? 7.500 -2.963 -8.572 1.00 86.19 99 LEU A N 1
ATOM 790 C CA . LEU A 1 99 ? 8.856 -3.495 -8.371 1.00 86.19 99 LEU A CA 1
ATOM 791 C C . LEU A 1 99 ? 9.059 -4.880 -8.995 1.00 86.19 99 LEU A C 1
ATOM 793 O O . LEU A 1 99 ? 10.195 -5.273 -9.244 1.00 86.19 99 LEU A O 1
ATOM 797 N N . LEU A 1 100 ? 7.976 -5.617 -9.249 1.00 85.44 100 LEU A N 1
ATOM 798 C CA . LEU A 1 100 ? 8.022 -6.931 -9.892 1.00 85.44 100 LEU A CA 1
ATOM 799 C C . LEU A 1 100 ? 8.102 -6.838 -11.421 1.00 85.44 100 LEU A C 1
ATOM 801 O O . LEU A 1 100 ? 8.255 -7.860 -12.088 1.00 85.44 100 LEU A O 1
ATOM 805 N N . ARG A 1 101 ? 7.969 -5.637 -11.996 1.00 81.94 101 ARG A N 1
ATOM 806 C CA . ARG A 1 101 ? 8.070 -5.442 -13.443 1.00 81.94 101 ARG A CA 1
ATOM 807 C C . ARG A 1 101 ? 9.523 -5.598 -13.872 1.00 81.94 101 ARG A C 1
ATOM 809 O O . ARG A 1 101 ? 10.422 -4.971 -13.315 1.00 81.94 101 ARG A O 1
ATOM 816 N N . GLU A 1 102 ? 9.741 -6.413 -14.895 1.00 70.69 102 GLU A N 1
ATOM 817 C CA . GLU A 1 102 ? 11.052 -6.538 -15.522 1.00 70.69 102 GLU A CA 1
ATOM 818 C C . GLU A 1 102 ? 11.443 -5.191 -16.131 1.00 70.69 102 GLU A C 1
ATOM 820 O O . GLU A 1 102 ? 10.687 -4.620 -16.917 1.00 70.69 102 GLU A O 1
ATOM 825 N N . GLY A 1 103 ? 12.600 -4.673 -15.709 1.00 63.12 103 GLY A N 1
ATOM 826 C CA . GLY A 1 103 ? 13.079 -3.361 -16.127 1.00 63.12 103 GLY A CA 1
ATOM 827 C C . GLY A 1 103 ? 13.327 -3.314 -17.631 1.00 63.12 103 GLY A C 1
ATOM 828 O O . GLY A 1 103 ? 12.767 -2.470 -18.307 1.00 63.12 103 GLY A O 1
ATOM 829 N N . ASP A 1 104 ? 14.073 -4.278 -18.165 1.00 61.06 104 ASP A N 1
ATOM 830 C CA . ASP A 1 104 ? 14.312 -4.416 -19.599 1.00 61.06 104 ASP A CA 1
ATOM 831 C C . ASP A 1 104 ? 14.411 -5.900 -19.960 1.00 61.06 104 ASP A C 1
ATOM 833 O O . ASP A 1 104 ? 15.266 -6.625 -19.447 1.00 61.06 104 ASP A O 1
ATOM 837 N N . LEU A 1 105 ? 13.554 -6.359 -20.872 1.00 55.91 105 LEU A N 1
ATOM 838 C CA . LEU A 1 105 ? 13.788 -7.612 -21.584 1.00 55.91 105 LEU A CA 1
ATOM 839 C C . LEU A 1 105 ? 14.828 -7.316 -22.677 1.00 55.91 105 LEU A C 1
ATOM 841 O O . LEU A 1 105 ? 14.581 -6.424 -23.494 1.00 55.91 105 LEU A O 1
ATOM 845 N N . PRO A 1 106 ? 15.981 -8.014 -22.736 1.00 54.59 106 PRO A N 1
ATOM 846 C CA . PRO A 1 106 ? 16.903 -7.848 -23.856 1.00 54.59 106 PRO A CA 1
ATOM 847 C C . PRO A 1 106 ? 16.171 -8.120 -25.178 1.00 54.59 106 PRO A C 1
ATOM 849 O O . PRO A 1 106 ? 15.226 -8.902 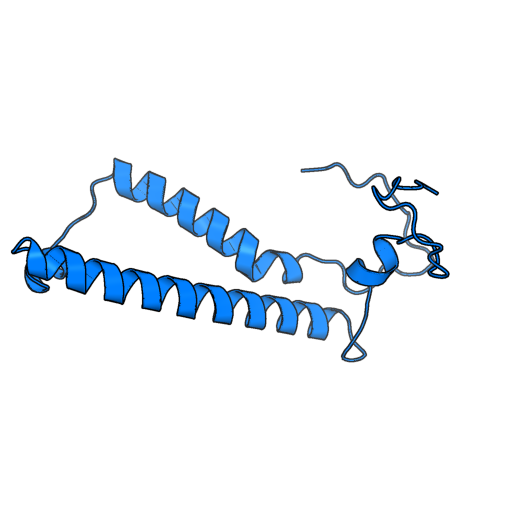-25.211 1.00 54.59 106 PRO A O 1
ATOM 852 N N . VAL A 1 107 ? 16.616 -7.523 -26.291 1.00 54.19 107 VAL A N 1
ATOM 853 C CA . VAL A 1 107 ? 16.023 -7.759 -27.633 1.00 54.19 107 VAL A CA 1
ATOM 854 C C . VAL A 1 107 ? 15.929 -9.256 -27.978 1.00 54.19 107 VAL A C 1
ATOM 856 O O . VAL A 1 107 ? 15.068 -9.662 -28.751 1.00 54.19 107 VAL A O 1
ATOM 859 N N . SER A 1 108 ? 16.796 -10.077 -27.382 1.00 57.88 108 SER A N 1
ATOM 860 C CA . SER A 1 108 ? 16.840 -11.533 -27.520 1.00 57.88 108 SER A CA 1
ATOM 861 C C . SER A 1 108 ? 15.982 -12.307 -26.512 1.00 57.88 108 SER A C 1
ATOM 863 O O . SER A 1 108 ? 16.082 -13.531 -26.466 1.00 57.88 108 SER A O 1
ATOM 865 N N . ALA A 1 109 ? 15.225 -11.639 -25.643 1.00 59.53 109 ALA A N 1
ATOM 866 C CA . ALA A 1 109 ? 14.399 -12.322 -24.665 1.00 59.53 109 ALA A CA 1
ATOM 867 C C . ALA A 1 109 ? 13.224 -12.997 -25.365 1.00 59.53 109 ALA A C 1
ATOM 869 O O . ALA A 1 109 ? 12.499 -12.374 -26.143 1.00 59.53 109 ALA A O 1
ATOM 870 N N . ASP A 1 110 ? 13.049 -14.281 -25.073 1.00 55.47 110 ASP A N 1
ATOM 871 C CA . ASP A 1 110 ? 11.932 -15.047 -25.590 1.00 55.47 110 ASP A CA 1
ATOM 872 C C . ASP A 1 110 ? 10.639 -14.459 -25.009 1.00 55.47 110 ASP A C 1
ATOM 874 O O . ASP A 1 110 ? 10.493 -14.347 -23.788 1.00 55.47 110 ASP A O 1
ATOM 878 N N . PHE A 1 111 ? 9.700 -14.054 -25.867 1.00 54.72 111 PHE A N 1
ATOM 879 C CA . PHE A 1 111 ? 8.369 -13.606 -25.446 1.00 54.72 111 PHE A CA 1
ATOM 880 C C . PHE A 1 111 ? 7.538 -14.835 -25.051 1.00 54.72 111 PHE A C 1
ATOM 882 O O . PHE A 1 111 ? 6.489 -15.111 -25.630 1.00 54.72 111 PHE A O 1
ATOM 889 N N . GLY A 1 112 ? 8.044 -15.621 -24.101 1.00 57.72 112 GLY A N 1
ATOM 890 C CA . GLY A 1 112 ? 7.371 -16.796 -23.583 1.00 57.72 112 GLY A CA 1
ATOM 891 C C . GLY A 1 112 ? 6.034 -16.393 -22.976 1.00 57.72 112 GLY A C 1
ATOM 892 O O . GLY A 1 112 ? 5.948 -15.407 -22.242 1.00 57.72 112 GLY A O 1
ATOM 893 N N . ASP A 1 113 ? 4.994 -17.153 -23.320 1.00 53.47 113 ASP A N 1
ATOM 894 C CA . ASP A 1 113 ? 3.606 -16.942 -22.913 1.00 53.47 113 ASP A CA 1
ATOM 895 C C . ASP A 1 113 ? 3.526 -16.608 -21.413 1.00 53.47 113 ASP A C 1
ATOM 897 O O . ASP A 1 113 ? 3.683 -17.480 -20.548 1.00 53.47 113 ASP A O 1
ATOM 901 N N . ARG A 1 114 ? 3.304 -15.324 -21.087 1.00 52.59 114 ARG A N 1
ATOM 902 C CA . ARG A 1 114 ? 3.093 -14.875 -19.707 1.00 52.59 114 ARG A CA 1
ATOM 903 C C . ARG A 1 114 ? 1.810 -15.536 -19.209 1.00 52.59 114 ARG A C 1
ATOM 905 O O . ARG A 1 114 ? 0.711 -15.033 -19.444 1.00 52.59 114 ARG A O 1
ATOM 912 N N . LYS A 1 115 ? 1.933 -16.683 -18.532 1.00 46.38 115 LYS A N 1
ATOM 913 C CA . LYS A 1 115 ? 0.820 -17.308 -17.810 1.00 46.38 115 LYS A CA 1
ATOM 914 C C . LYS A 1 115 ? 0.299 -16.286 -16.807 1.00 46.38 115 LYS A C 1
ATOM 916 O O . LYS A 1 115 ? 0.976 -15.994 -15.825 1.00 46.38 115 LYS A O 1
ATOM 921 N N . LYS A 1 116 ? -0.901 -15.762 -17.075 1.00 44.56 116 LYS A N 1
ATOM 922 C CA . LYS A 1 116 ? -1.695 -14.983 -16.120 1.00 44.56 116 LYS A CA 1
ATOM 923 C C . LYS A 1 116 ? -1.745 -15.767 -14.807 1.00 44.56 116 LYS A C 1
ATOM 925 O O . LYS A 1 116 ? -2.288 -16.874 -14.786 1.00 44.56 116 LYS A O 1
ATOM 930 N N . ARG A 1 117 ? -1.116 -15.228 -13.769 1.00 36.03 117 ARG A N 1
ATOM 931 C CA . ARG A 1 117 ? -1.277 -15.660 -12.384 1.00 36.03 117 ARG A CA 1
ATOM 932 C C . ARG A 1 117 ? -2.046 -14.582 -11.651 1.00 36.03 117 ARG A C 1
ATOM 934 O O . ARG A 1 117 ? -1.791 -13.401 -11.969 1.00 36.03 117 ARG A O 1
#

pLDDT: mean 78.56, std 14.89, range [36.03, 93.94]

Secondary structure (DSSP, 8-state):
------S--S---SPP--HHHHHT--SSSSHHHHHHHHHHHHHHHHHHHHHHHHHHHHHHHHHTT--HHHHHTPPPPHHHHHHHHHHHHHHHHHHHGGGGS-S---TT---------